Protein AF-Q3S862-F1 (afdb_monomer_lite)

Foldseek 3Di:
DDDPDDPDDDDDDDDDPPDPQPPDPQKDKAPFADFDQDDPVDPVLSVVCVVCVVLADRIWIFHPCVVDPDPVVRLVVRLVSRLVSSQVVVVVVVDDADPSRSVSNSVRSSVVD

Radius of gyration: 15.47 Å; chains: 1; bounding box: 29×36×42 Å

Secondary structure (DSSP, 8-state):
---SS-SSPPP----------TT-TT-EEPPPPPPP----SSHHHHHHHHHHGGGS-SS-EE--GGG-SSHHHHHHHHHHHHHHHHHHHHHTTT----HHHHHHHHHHHHHH-

InterPro domains:
  IPR000817 Prion protein [SM00157] (1-113)
  IPR022416 Prion/Doppel protein, beta-ribbon domain [PF00377] (33-113)
  IPR022416 Prion/Doppel protein, beta-ribbon domain [PS00291] (12-27)
  IPR036924 Prion/Doppel beta-ribbon domain superfamily [G3DSA:1.10.790.10] (1-113)
  IPR036924 Prion/Doppel beta-ribbon domain superfamily [SSF54098] (18-113)

Organism: Panthera tigris altaica (NCBI:txid74533)

Sequence (113 aa):
PSKPKTNMKHVAGAAAAGAVVGGLGGYMLRSAMSRPLIHFGNDYEDRYYRENMYRYPNQVYYRPVDKYSNQNNFVHDCVNITVKQHTVTTTTKGENFTEADIKIMERVVEQMC

Structure (mmCIF, N/CA/C/O backbone):
data_AF-Q3S862-F1
#
_entry.id   AF-Q3S862-F1
#
loop_
_atom_site.group_PDB
_atom_site.id
_atom_site.type_symbol
_atom_site.label_atom_id
_atom_site.label_alt_id
_atom_site.label_comp_id
_atom_site.label_asym_id
_atom_site.label_entity_id
_atom_site.label_seq_id
_atom_site.pdbx_PDB_ins_code
_atom_site.Cartn_x
_atom_site.Cartn_y
_atom_site.Cartn_z
_atom_site.occupancy
_atom_site.B_iso_or_equiv
_atom_site.auth_seq_id
_atom_site.auth_comp_id
_atom_site.auth_asym_id
_atom_site.auth_atom_id
_atom_site.pdbx_PDB_model_num
ATOM 1 N N . PRO A 1 1 ? 3.986 -20.736 -22.357 1.00 59.75 1 PRO A N 1
ATOM 2 C CA . PRO A 1 1 ? 3.773 -19.572 -21.458 1.00 59.75 1 PRO A CA 1
ATOM 3 C C . PRO A 1 1 ? 2.442 -18.897 -21.812 1.00 59.75 1 PRO A C 1
ATOM 5 O O . PRO A 1 1 ? 2.165 -18.721 -22.997 1.00 59.75 1 PRO A O 1
ATOM 8 N N . SER A 1 2 ? 1.604 -18.583 -20.823 1.00 66.12 2 SER A N 1
ATOM 9 C CA . SER A 1 2 ? 0.318 -17.909 -21.056 1.00 66.12 2 SER A CA 1
ATOM 10 C C . SER A 1 2 ? 0.547 -16.470 -21.523 1.00 66.12 2 SER A C 1
ATOM 12 O O . SER A 1 2 ? 1.399 -15.769 -20.979 1.00 66.12 2 SER A O 1
ATOM 14 N N . LYS A 1 3 ? -0.177 -16.027 -22.559 1.00 67.50 3 LYS A N 1
ATOM 15 C CA . LYS A 1 3 ? -0.053 -14.653 -23.070 1.00 67.50 3 LYS A CA 1
ATOM 16 C C . LYS A 1 3 ? -0.548 -13.659 -22.004 1.00 67.50 3 LYS A C 1
ATOM 18 O O . LYS A 1 3 ? -1.621 -13.886 -21.451 1.00 67.50 3 LYS A O 1
ATOM 23 N N . PRO A 1 4 ? 0.164 -12.543 -21.759 1.00 74.69 4 PRO A N 1
ATOM 24 C CA . PRO A 1 4 ? -0.204 -11.581 -20.715 1.00 74.69 4 PRO A CA 1
ATOM 25 C C . PRO A 1 4 ? -1.473 -10.776 -21.031 1.00 74.69 4 PRO A C 1
ATOM 27 O O . PRO A 1 4 ? -2.058 -10.177 -20.135 1.00 74.69 4 PRO A O 1
ATOM 30 N N . LYS A 1 5 ? -1.905 -10.730 -22.299 1.00 72.25 5 LYS A N 1
ATOM 31 C CA . LYS A 1 5 ? -3.142 -10.065 -22.730 1.00 72.25 5 LYS A CA 1
ATOM 32 C C . LYS A 1 5 ? -3.853 -10.884 -23.804 1.00 72.25 5 LYS A C 1
ATOM 34 O O . LYS A 1 5 ? -3.228 -11.690 -24.500 1.00 72.25 5 LYS A O 1
ATOM 39 N N . THR A 1 6 ? -5.159 -10.660 -23.940 1.00 77.00 6 THR A N 1
ATOM 40 C CA . THR A 1 6 ? -5.969 -11.222 -25.029 1.00 77.00 6 THR A CA 1
ATOM 41 C C . THR A 1 6 ? -5.463 -10.706 -26.384 1.00 77.00 6 THR A C 1
ATOM 43 O O . THR A 1 6 ? -4.774 -9.688 -26.461 1.00 77.00 6 THR A O 1
ATOM 46 N N . ASN A 1 7 ? -5.786 -11.398 -27.483 1.00 76.69 7 ASN A N 1
ATOM 47 C CA . ASN A 1 7 ? -5.341 -10.967 -28.819 1.00 76.69 7 ASN A CA 1
ATOM 48 C C . ASN A 1 7 ? -6.047 -9.678 -29.307 1.00 76.69 7 ASN A C 1
ATOM 50 O O . ASN A 1 7 ? -5.693 -9.159 -30.362 1.00 76.69 7 ASN A O 1
ATOM 54 N N . MET A 1 8 ? -7.017 -9.147 -28.551 1.00 73.12 8 MET A N 1
ATOM 55 C CA . MET A 1 8 ? -7.663 -7.866 -28.836 1.00 73.12 8 MET A CA 1
ATOM 56 C C . MET A 1 8 ? -6.899 -6.739 -28.136 1.00 73.12 8 MET A C 1
ATOM 58 O O . MET A 1 8 ? -6.836 -6.674 -26.908 1.00 73.12 8 MET A O 1
ATOM 62 N N . LYS A 1 9 ? -6.292 -5.839 -28.915 1.00 68.44 9 LYS A N 1
ATOM 63 C CA . LYS A 1 9 ? -5.633 -4.647 -28.371 1.00 68.44 9 LYS A CA 1
ATOM 64 C C . LYS A 1 9 ? -6.689 -3.581 -28.080 1.00 68.44 9 LYS A C 1
ATOM 66 O O . LYS A 1 9 ? -7.382 -3.145 -28.991 1.00 68.44 9 LYS A O 1
ATOM 71 N N . HIS A 1 10 ? -6.775 -3.141 -26.829 1.00 72.25 10 HIS A N 1
ATOM 72 C CA . HIS A 1 10 ? -7.590 -1.992 -26.437 1.00 72.25 10 HIS A CA 1
ATOM 73 C C . HIS A 1 10 ? -6.721 -0.732 -26.356 1.00 72.25 10 HIS A C 1
ATOM 75 O O . HIS A 1 10 ? -5.600 -0.784 -25.843 1.00 72.25 10 HIS A O 1
ATOM 81 N N . VAL A 1 11 ? -7.239 0.395 -26.849 1.00 67.19 11 VAL A N 1
ATOM 82 C CA . VAL A 1 11 ? -6.634 1.717 -26.645 1.00 67.19 11 VAL A CA 1
ATOM 83 C C . VAL A 1 11 ? -7.085 2.230 -25.282 1.00 67.19 11 VAL A C 1
ATOM 85 O O . VAL A 1 11 ? -8.279 2.396 -25.047 1.00 67.19 11 VAL A O 1
ATOM 88 N N . ALA A 1 12 ? -6.131 2.463 -24.385 1.00 64.12 12 ALA A N 1
ATOM 89 C CA . ALA A 1 12 ? -6.364 3.115 -23.103 1.00 64.12 12 ALA A CA 1
ATOM 90 C C . ALA A 1 12 ? -5.707 4.499 -23.138 1.00 64.12 12 ALA A C 1
ATOM 92 O O . ALA A 1 12 ? -4.516 4.607 -23.422 1.00 64.12 12 ALA A O 1
ATOM 93 N N . GLY A 1 13 ? -6.485 5.548 -22.875 1.00 47.81 13 GLY A N 1
ATOM 94 C CA . GLY A 1 13 ? -5.983 6.907 -22.688 1.00 47.81 13 GLY A CA 1
ATOM 95 C C . GLY A 1 13 ? -5.912 7.234 -21.201 1.00 47.81 13 GLY A C 1
ATOM 96 O O . GLY A 1 13 ? -6.862 6.965 -20.470 1.00 47.81 13 GLY A O 1
ATOM 97 N N . ALA A 1 14 ? -4.800 7.812 -20.752 1.00 54.75 14 ALA A N 1
ATOM 98 C CA . ALA A 1 14 ? -4.651 8.327 -19.396 1.00 54.75 14 ALA A CA 1
ATOM 99 C C . ALA A 1 14 ? -4.413 9.8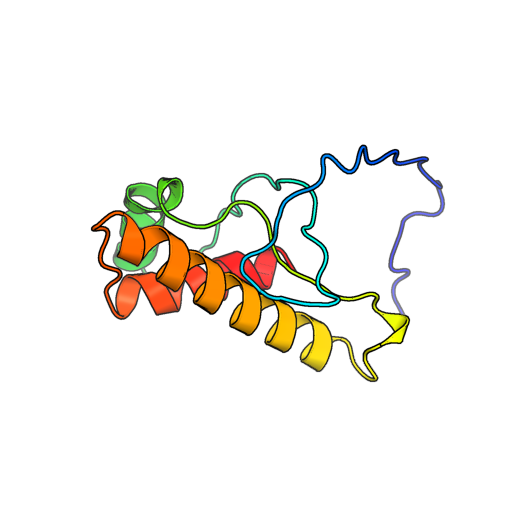38 -19.462 1.00 54.75 14 ALA A C 1
ATOM 101 O O . ALA A 1 14 ? -3.523 10.296 -20.176 1.00 54.75 14 ALA A O 1
ATOM 102 N N . ALA A 1 15 ? -5.204 10.611 -18.719 1.00 46.31 15 ALA A N 1
ATOM 103 C CA . ALA A 1 15 ? -4.936 12.024 -18.497 1.00 46.31 15 ALA A CA 1
ATOM 104 C C . ALA A 1 15 ? -4.065 12.151 -17.243 1.00 46.31 15 ALA A C 1
ATOM 106 O O . ALA A 1 15 ? -4.504 11.829 -16.140 1.00 46.31 15 ALA A O 1
ATOM 107 N N . ALA A 1 16 ? -2.820 12.594 -17.409 1.00 46.84 16 ALA A N 1
ATOM 108 C CA . ALA A 1 16 ? -1.956 12.916 -16.285 1.00 46.84 16 ALA A CA 1
ATOM 109 C C . ALA A 1 16 ? -2.315 14.319 -15.773 1.00 46.84 16 ALA A C 1
ATOM 111 O O . ALA A 1 16 ? -1.788 15.320 -16.252 1.00 46.84 16 ALA A O 1
ATOM 112 N N . ALA A 1 17 ? -3.229 14.406 -14.806 1.00 39.62 17 ALA A N 1
ATOM 113 C CA . ALA A 1 17 ? -3.268 15.574 -13.934 1.00 39.62 17 ALA A CA 1
ATOM 114 C C . ALA A 1 17 ? -2.014 15.498 -13.060 1.00 39.62 17 ALA A C 1
ATOM 116 O O . ALA A 1 17 ? -1.782 14.460 -12.442 1.00 39.62 17 ALA A O 1
ATOM 117 N N . GLY A 1 18 ? -1.178 16.540 -13.069 1.00 35.31 18 GLY A N 1
ATOM 118 C CA . GLY A 1 18 ? 0.083 16.586 -12.330 1.00 35.31 18 GLY A CA 1
ATOM 119 C C . GLY A 1 18 ? -0.129 16.326 -10.841 1.00 35.31 18 GLY A C 1
ATOM 120 O O . GLY A 1 18 ? -0.345 17.251 -10.065 1.00 35.31 18 GLY A O 1
ATOM 121 N N . ALA A 1 19 ? -0.082 15.059 -10.443 1.00 46.22 19 ALA A N 1
ATOM 122 C CA . ALA A 1 19 ? -0.052 14.664 -9.055 1.00 46.22 19 ALA A CA 1
ATOM 123 C C . ALA A 1 19 ? 1.372 14.925 -8.583 1.00 46.22 19 ALA A C 1
ATOM 125 O O . ALA A 1 19 ? 2.315 14.265 -9.022 1.00 46.22 19 ALA A O 1
ATOM 126 N N . VAL A 1 20 ? 1.532 15.926 -7.720 1.00 42.41 20 VAL A N 1
ATOM 127 C CA . VAL A 1 20 ? 2.767 16.131 -6.968 1.00 42.41 20 VAL A CA 1
ATOM 128 C C . VAL A 1 20 ? 2.875 14.947 -6.014 1.00 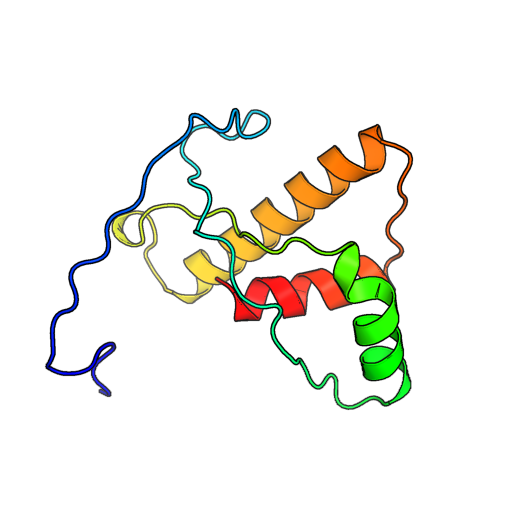42.41 20 VAL A C 1
ATOM 130 O O . VAL A 1 20 ? 2.354 14.957 -4.903 1.00 42.41 20 VAL A O 1
ATOM 133 N N . VAL A 1 21 ? 3.463 13.864 -6.509 1.00 53.44 21 VAL A N 1
ATOM 134 C CA . VAL A 1 21 ? 3.753 12.675 -5.723 1.00 53.44 21 VAL A CA 1
ATOM 135 C C . VAL A 1 21 ? 4.791 13.085 -4.689 1.00 53.44 21 VAL A C 1
ATOM 137 O O . VAL A 1 21 ? 5.859 13.544 -5.082 1.00 53.44 21 VAL A O 1
ATOM 140 N N . GLY A 1 22 ? 4.485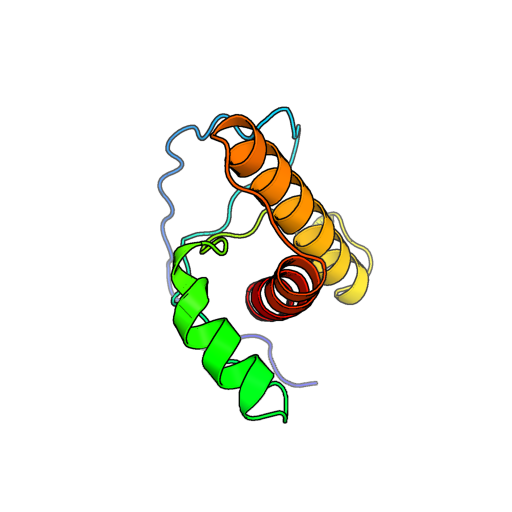 12.956 -3.396 1.00 54.00 22 GLY A N 1
ATOM 141 C CA . GLY A 1 22 ? 5.307 13.424 -2.272 1.00 54.00 22 GLY A CA 1
ATOM 142 C C . GLY A 1 22 ? 6.796 13.056 -2.361 1.00 54.00 22 GLY A C 1
ATOM 143 O O . GLY A 1 22 ? 7.234 12.048 -1.813 1.00 54.00 22 GLY A O 1
ATOM 144 N N . GLY A 1 23 ? 7.582 13.874 -3.066 1.00 61.34 23 GLY A N 1
ATOM 145 C CA . GLY A 1 23 ? 9.031 13.739 -3.229 1.00 61.34 23 GLY A CA 1
ATOM 146 C C . GLY A 1 23 ? 9.533 12.509 -4.002 1.00 61.34 23 GLY A C 1
ATOM 147 O O . GLY A 1 23 ? 10.746 12.324 -4.089 1.00 61.34 23 GLY A O 1
ATOM 148 N N . LEU A 1 24 ? 8.668 11.661 -4.571 1.00 65.56 24 LEU A N 1
ATOM 149 C CA . LEU A 1 24 ? 9.110 10.461 -5.296 1.00 65.56 24 LEU A CA 1
ATOM 150 C C . LEU A 1 24 ? 9.425 10.770 -6.757 1.00 65.56 24 LEU A C 1
ATOM 152 O O . LEU A 1 24 ? 8.624 10.524 -7.660 1.00 65.56 24 LEU A O 1
ATOM 156 N N . GLY A 1 25 ? 10.629 11.278 -7.002 1.00 71.31 25 GLY A N 1
ATOM 157 C CA . GLY A 1 25 ? 11.154 11.406 -8.357 1.00 71.31 25 GLY A CA 1
ATOM 158 C C . GLY A 1 25 ? 11.096 10.068 -9.110 1.00 71.31 25 GLY A C 1
ATOM 159 O O . GLY A 1 25 ? 11.625 9.058 -8.648 1.00 71.31 25 GLY A O 1
ATOM 160 N N . GLY A 1 26 ? 10.448 10.062 -10.277 1.00 79.38 26 GLY A N 1
ATOM 161 C CA . GLY A 1 26 ? 10.439 8.927 -11.204 1.00 79.38 26 GLY A CA 1
ATOM 162 C C . GLY A 1 26 ? 9.377 7.851 -10.963 1.00 79.38 26 GLY A C 1
ATOM 163 O O . GLY A 1 26 ? 9.345 6.897 -11.738 1.00 79.38 26 GLY A O 1
ATOM 164 N N . TYR A 1 27 ? 8.510 7.991 -9.954 1.00 82.69 27 TYR A N 1
ATOM 165 C CA . TYR A 1 27 ? 7.358 7.105 -9.756 1.00 82.69 27 TYR A CA 1
ATOM 166 C C . TYR A 1 27 ? 6.098 7.705 -10.366 1.00 82.69 27 TYR A C 1
ATOM 168 O O . TYR A 1 27 ? 5.816 8.892 -10.216 1.00 82.69 27 TYR A O 1
ATOM 176 N N . MET A 1 28 ? 5.329 6.864 -11.046 1.00 84.56 28 MET A N 1
ATOM 177 C CA . MET A 1 28 ? 4.035 7.215 -11.611 1.00 84.56 28 MET A CA 1
ATOM 178 C C . MET A 1 28 ? 2.927 6.609 -10.764 1.00 84.56 28 MET A C 1
ATOM 180 O O . MET A 1 28 ? 3.088 5.530 -10.197 1.00 84.56 28 MET A O 1
ATOM 184 N N . LEU A 1 29 ? 1.791 7.294 -10.704 1.00 84.38 29 LEU A N 1
ATOM 185 C CA . LEU A 1 29 ? 0.594 6.780 -10.056 1.00 84.38 29 LEU A CA 1
ATOM 186 C C . LEU A 1 29 ? -0.245 6.018 -11.086 1.00 84.38 29 LEU A C 1
ATOM 188 O O . LEU A 1 29 ? -0.536 6.528 -12.171 1.00 84.38 29 LEU A O 1
ATOM 192 N N . ARG A 1 30 ? -0.603 4.773 -10.775 1.00 82.69 30 ARG A N 1
ATOM 193 C CA . ARG A 1 30 ? -1.502 3.964 -11.601 1.00 82.69 30 ARG A CA 1
ATOM 194 C C . ARG A 1 30 ? -2.934 4.469 -11.448 1.00 82.69 30 ARG A C 1
ATOM 196 O O . ARG A 1 30 ? -3.296 5.000 -10.403 1.00 82.69 30 ARG A O 1
ATOM 203 N N . SER A 1 31 ? -3.752 4.282 -12.484 1.00 80.75 31 SER A N 1
ATOM 204 C CA . SER A 1 31 ? -5.184 4.589 -12.429 1.00 80.75 31 SER A CA 1
ATOM 205 C C . SER A 1 31 ? -5.849 3.920 -11.227 1.00 80.75 31 SER A C 1
ATOM 207 O O . SER A 1 31 ? -5.494 2.795 -10.873 1.00 80.75 31 SER A O 1
ATOM 209 N N . ALA A 1 32 ? -6.830 4.606 -10.636 1.00 82.81 32 ALA A N 1
ATOM 210 C CA . ALA A 1 32 ? -7.582 4.069 -9.512 1.00 82.81 32 ALA A CA 1
ATOM 211 C C . ALA A 1 32 ? -8.241 2.743 -9.891 1.00 82.81 32 ALA A C 1
ATOM 213 O O . ALA A 1 32 ? -8.968 2.654 -10.883 1.00 82.81 32 ALA A O 1
ATOM 214 N N . MET A 1 33 ? -7.960 1.716 -9.100 1.00 83.25 33 MET A N 1
ATOM 215 C CA . MET A 1 33 ? -8.546 0.396 -9.252 1.00 83.25 33 MET A CA 1
ATOM 216 C C . MET A 1 33 ? -9.751 0.240 -8.335 1.00 83.25 33 MET A C 1
ATOM 218 O O . MET A 1 33 ? -9.872 0.892 -7.295 1.00 83.25 33 MET A O 1
ATOM 222 N N . SER A 1 34 ? -10.650 -0.662 -8.724 1.00 80.44 34 SER A N 1
ATOM 223 C CA . SER A 1 34 ? -11.656 -1.162 -7.790 1.00 80.44 34 SER A CA 1
ATOM 224 C C . SER A 1 34 ? -10.951 -1.913 -6.665 1.00 80.44 34 SER A C 1
ATOM 226 O O . SER A 1 34 ? -9.998 -2.650 -6.918 1.00 80.44 34 SER A O 1
ATOM 228 N N . ARG A 1 35 ? -11.404 -1.710 -5.424 1.00 81.19 35 ARG A N 1
ATOM 229 C CA . ARG A 1 35 ? -10.785 -2.329 -4.246 1.00 81.19 35 ARG A CA 1
ATOM 230 C C . ARG A 1 35 ? -10.840 -3.859 -4.383 1.00 81.19 35 ARG A C 1
ATOM 232 O O . ARG A 1 35 ? -11.937 -4.386 -4.583 1.00 81.19 35 ARG A O 1
ATOM 239 N N . PRO A 1 36 ? -9.699 -4.566 -4.312 1.00 80.12 36 PRO A N 1
ATOM 240 C CA . PRO A 1 36 ? -9.679 -6.010 -4.488 1.00 80.12 36 PRO A CA 1
ATOM 241 C C . PRO A 1 36 ? -10.370 -6.692 -3.306 1.00 80.12 36 PRO A C 1
ATOM 243 O O . PRO A 1 36 ? -10.074 -6.413 -2.150 1.00 80.12 36 PRO A O 1
ATOM 246 N N . LEU A 1 37 ? -11.289 -7.613 -3.587 1.00 81.62 37 LEU A N 1
ATOM 247 C CA . LEU A 1 37 ? -11.863 -8.478 -2.559 1.00 81.62 37 LEU A CA 1
ATOM 248 C C . LEU A 1 37 ? -10.826 -9.547 -2.201 1.00 81.62 37 LEU A C 1
ATOM 250 O O . LEU A 1 37 ? -10.721 -10.561 -2.888 1.00 81.62 37 LEU A O 1
ATOM 254 N N . ILE A 1 38 ? -10.036 -9.288 -1.159 1.00 83.88 38 ILE A N 1
ATOM 255 C CA . ILE A 1 38 ? -9.033 -10.232 -0.661 1.00 83.88 38 ILE A CA 1
ATOM 256 C C . ILE A 1 38 ? -9.652 -11.124 0.403 1.00 83.88 38 ILE A C 1
ATOM 258 O O . ILE A 1 38 ? -10.326 -10.639 1.309 1.00 83.88 38 ILE A O 1
ATOM 262 N N . HIS A 1 39 ? -9.390 -12.422 0.270 1.00 85.75 39 HIS A N 1
ATOM 263 C CA . HIS A 1 39 ? -9.659 -13.407 1.301 1.00 85.75 39 HIS A CA 1
ATOM 264 C C . HIS A 1 39 ? -8.348 -13.722 2.027 1.00 85.75 39 HIS A C 1
ATOM 266 O O . HIS A 1 39 ? -7.417 -14.267 1.432 1.00 85.7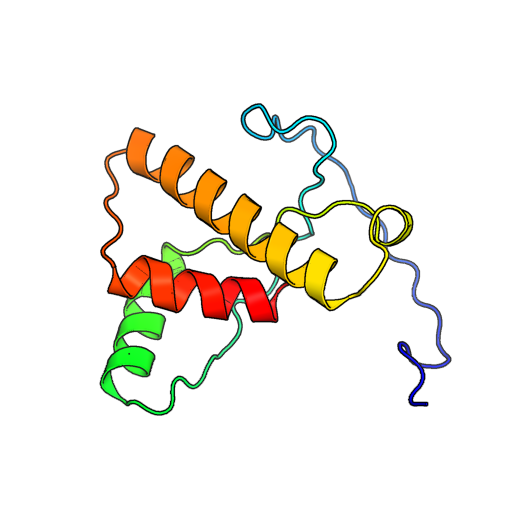5 39 HIS A O 1
ATOM 272 N N . PHE A 1 40 ? -8.267 -13.350 3.299 1.00 82.81 40 PHE A N 1
ATOM 273 C CA . PHE A 1 40 ? -7.102 -13.542 4.162 1.00 82.81 40 PHE A CA 1
ATOM 274 C C . PHE A 1 40 ? -7.083 -14.932 4.818 1.00 82.81 40 PHE A C 1
ATOM 276 O O . PHE A 1 40 ? -6.099 -15.297 5.456 1.00 82.81 40 PHE A O 1
ATOM 283 N N . GLY A 1 41 ? -8.148 -15.727 4.644 1.00 84.00 41 GLY A N 1
ATOM 284 C CA . GLY A 1 41 ? -8.293 -17.049 5.266 1.00 84.00 41 GLY A CA 1
ATOM 285 C C . GLY A 1 41 ? -8.652 -16.988 6.754 1.00 84.00 41 GLY A C 1
ATOM 286 O O . GLY A 1 41 ? -8.628 -18.010 7.435 1.00 84.00 41 GLY A O 1
ATOM 287 N N . ASN A 1 42 ? -8.983 -15.795 7.253 1.00 87.81 42 ASN A N 1
ATOM 288 C CA . ASN A 1 42 ? -9.424 -15.546 8.615 1.00 87.81 42 ASN A CA 1
ATOM 289 C C . ASN A 1 42 ? -10.623 -14.594 8.584 1.00 87.81 42 ASN A C 1
ATOM 291 O O . ASN A 1 42 ? -10.507 -13.466 8.103 1.00 87.81 42 ASN A O 1
ATOM 295 N N . ASP A 1 43 ? -11.758 -15.029 9.135 1.00 88.62 43 ASP A N 1
ATOM 296 C CA . ASP A 1 43 ? -12.994 -14.240 9.176 1.00 88.62 43 ASP A CA 1
ATOM 297 C C . ASP A 1 43 ? -12.810 -12.879 9.865 1.00 88.62 43 ASP A C 1
ATOM 299 O O . ASP A 1 43 ? -13.487 -11.906 9.523 1.00 88.62 43 ASP A O 1
ATOM 303 N N . TYR A 1 44 ? -11.888 -12.792 10.830 1.00 88.31 44 TYR A N 1
ATOM 304 C CA . TYR A 1 44 ? -11.556 -11.538 11.498 1.00 88.31 44 TYR A CA 1
ATOM 305 C C . TYR A 1 44 ? -10.819 -10.570 10.566 1.00 88.31 44 TYR A C 1
ATOM 307 O O . TYR A 1 44 ? -11.230 -9.418 10.463 1.00 88.31 44 TYR A O 1
ATOM 315 N N . GLU A 1 45 ? -9.771 -11.022 9.868 1.00 87.75 45 GLU A N 1
ATOM 316 C CA . GLU A 1 45 ? -9.006 -10.175 8.936 1.00 87.75 45 GLU A CA 1
ATOM 317 C C . GLU A 1 45 ? -9.868 -9.761 7.734 1.00 87.75 45 GLU A C 1
ATOM 319 O O . GLU A 1 45 ? -9.820 -8.606 7.317 1.00 87.75 45 GLU A O 1
ATOM 324 N N . ASP A 1 46 ? -10.730 -10.652 7.236 1.00 88.69 46 ASP A N 1
ATOM 325 C CA . ASP A 1 46 ? -11.689 -10.349 6.167 1.00 88.69 46 ASP A CA 1
ATOM 326 C C . ASP A 1 46 ? -12.708 -9.280 6.584 1.00 88.69 46 ASP A C 1
ATOM 328 O O . ASP A 1 46 ? -12.996 -8.351 5.820 1.00 88.69 46 ASP A O 1
ATOM 332 N N . ARG A 1 47 ? -13.264 -9.389 7.800 1.00 90.25 47 ARG A N 1
ATOM 333 C CA . ARG A 1 47 ? -14.177 -8.375 8.345 1.00 90.25 47 ARG A CA 1
ATOM 334 C C . ARG A 1 47 ? -13.448 -7.057 8.566 1.00 90.25 47 ARG A C 1
ATOM 336 O O . ARG A 1 47 ? -13.927 -6.021 8.110 1.00 90.25 47 ARG A O 1
ATOM 343 N N . TYR A 1 48 ? -12.279 -7.111 9.196 1.00 90.06 48 TYR A N 1
ATOM 344 C CA . TYR A 1 48 ? -11.458 -5.941 9.473 1.00 90.06 48 TYR A CA 1
ATOM 345 C C . TYR A 1 48 ? -11.080 -5.206 8.185 1.00 90.06 48 TYR A C 1
ATOM 347 O O . TYR A 1 48 ? -11.195 -3.981 8.117 1.00 90.06 48 TYR A O 1
ATOM 355 N N . TYR A 1 49 ? -10.696 -5.946 7.139 1.00 89.44 49 TYR A N 1
ATOM 356 C CA . TYR A 1 49 ? -10.425 -5.384 5.823 1.00 89.44 49 TYR A CA 1
ATOM 357 C C . TYR A 1 49 ? -11.655 -4.670 5.269 1.00 89.44 49 TYR A C 1
ATOM 359 O O . TYR A 1 49 ? -11.552 -3.517 4.873 1.00 89.44 49 TYR A O 1
ATOM 367 N N . ARG A 1 50 ? -12.833 -5.304 5.274 1.00 88.88 50 ARG A N 1
ATOM 368 C CA . ARG A 1 50 ? -14.071 -4.690 4.759 1.00 88.88 50 ARG A CA 1
ATOM 369 C C . ARG A 1 50 ? -14.474 -3.429 5.517 1.00 88.88 50 ARG A C 1
ATOM 371 O O . ARG A 1 50 ? -14.976 -2.494 4.898 1.00 88.88 50 ARG A O 1
ATOM 378 N N . GLU A 1 51 ? -14.249 -3.397 6.824 1.00 90.38 51 GLU A N 1
ATOM 379 C CA . GLU A 1 51 ? -14.538 -2.233 7.663 1.00 90.38 51 GLU A CA 1
ATOM 380 C C . GLU A 1 51 ? -13.544 -1.095 7.412 1.00 90.38 51 GLU A C 1
ATOM 382 O O . GLU A 1 51 ? -13.957 0.056 7.311 1.00 90.38 51 GLU A O 1
ATOM 387 N N . ASN A 1 52 ? -12.254 -1.398 7.228 1.00 89.25 52 ASN A N 1
ATOM 388 C CA . ASN A 1 52 ? -11.190 -0.396 7.088 1.00 89.25 52 ASN A CA 1
ATOM 389 C C . ASN A 1 52 ? -10.770 -0.121 5.639 1.00 89.25 52 ASN A C 1
ATOM 391 O O . ASN A 1 52 ? -9.940 0.758 5.394 1.00 89.25 52 ASN A O 1
ATOM 395 N N . MET A 1 53 ? -11.363 -0.806 4.654 1.00 87.38 53 MET A N 1
ATOM 396 C CA . MET A 1 53 ? -10.912 -0.728 3.263 1.00 87.38 53 MET A CA 1
ATOM 397 C C . MET A 1 53 ? -10.931 0.695 2.728 1.00 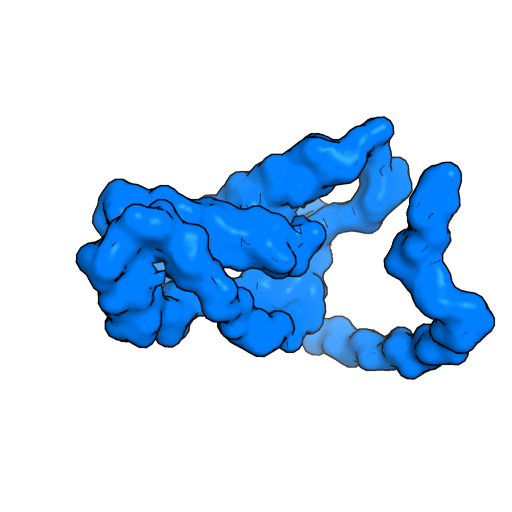87.38 53 MET A C 1
ATOM 399 O O . MET A 1 53 ? -10.082 1.035 1.918 1.00 87.38 53 MET A O 1
ATOM 403 N N . TYR A 1 54 ? -11.855 1.546 3.185 1.00 87.50 54 TYR A N 1
ATOM 404 C CA . TYR A 1 54 ? -11.975 2.930 2.729 1.00 87.50 54 TYR A CA 1
ATOM 405 C C . TYR A 1 54 ? -10.718 3.770 3.008 1.00 87.50 54 TYR A C 1
ATOM 407 O O . TYR A 1 54 ? -10.455 4.716 2.263 1.00 87.50 54 TYR A O 1
ATOM 415 N N . ARG A 1 55 ? -9.930 3.396 4.024 1.00 88.88 55 ARG A N 1
ATOM 416 C CA . ARG A 1 55 ? -8.695 4.077 4.439 1.00 88.88 55 ARG A CA 1
ATOM 417 C C . ARG A 1 55 ? -7.477 3.633 3.643 1.00 88.88 55 ARG A C 1
ATOM 419 O O . ARG A 1 55 ? -6.473 4.333 3.649 1.00 88.88 55 ARG A O 1
ATOM 426 N N . TYR A 1 56 ? -7.538 2.491 2.961 1.00 89.06 56 TYR A N 1
ATOM 427 C CA . TYR A 1 56 ? -6.422 1.966 2.174 1.00 89.06 56 TYR A CA 1
ATOM 428 C C . TYR A 1 56 ? -6.342 2.629 0.793 1.00 89.06 56 TYR A C 1
ATOM 430 O O . TYR A 1 56 ? -7.378 3.056 0.256 1.00 89.06 56 TYR A O 1
ATOM 438 N N . PRO A 1 57 ? -5.140 2.706 0.193 1.00 87.88 57 PRO A N 1
ATOM 439 C CA . PRO A 1 57 ? -4.962 3.304 -1.122 1.00 87.88 57 PRO A CA 1
ATOM 440 C C . PRO A 1 57 ? -5.781 2.549 -2.176 1.00 87.88 57 PRO A C 1
ATOM 442 O O . PRO A 1 57 ? -5.954 1.334 -2.105 1.00 87.88 57 PRO A O 1
ATOM 445 N N . ASN A 1 58 ? -6.303 3.282 -3.158 1.00 88.62 58 ASN A N 1
ATOM 446 C CA . ASN A 1 58 ? -6.979 2.731 -4.340 1.00 88.62 58 ASN A CA 1
ATOM 447 C C . ASN A 1 58 ? -6.138 2.878 -5.619 1.00 88.62 58 ASN A C 1
ATOM 449 O O . ASN A 1 58 ? -6.592 2.542 -6.710 1.00 88.62 58 ASN A O 1
ATOM 453 N N . GLN A 1 59 ? -4.937 3.434 -5.486 1.00 88.56 59 GLN A N 1
ATOM 454 C CA . GLN A 1 59 ? -3.971 3.685 -6.544 1.00 88.56 59 GLN A CA 1
ATOM 455 C C . GLN A 1 59 ? -2.601 3.250 -6.042 1.00 88.56 59 GLN A C 1
ATOM 457 O O . GLN A 1 59 ? -2.312 3.371 -4.851 1.00 88.56 59 GLN A O 1
ATOM 462 N N . VAL A 1 60 ? -1.764 2.766 -6.952 1.00 91.00 60 VAL A N 1
ATOM 463 C CA . VAL A 1 60 ? -0.425 2.272 -6.624 1.00 91.00 60 VAL A CA 1
ATOM 464 C C . VAL A 1 60 ? 0.640 3.053 -7.369 1.00 91.00 60 VAL A C 1
ATOM 466 O O . VAL A 1 60 ? 0.448 3.449 -8.522 1.00 91.00 60 VAL A O 1
ATOM 469 N N . TYR A 1 61 ? 1.766 3.281 -6.707 1.00 89.62 61 TYR A N 1
ATOM 470 C CA . TYR A 1 61 ? 2.942 3.878 -7.315 1.00 89.62 61 TYR A CA 1
ATOM 471 C C . TYR A 1 61 ? 3.785 2.804 -7.982 1.00 89.62 61 TYR A C 1
ATOM 473 O O . TYR A 1 61 ? 4.104 1.785 -7.378 1.00 89.62 61 TYR A O 1
ATOM 481 N N . TYR A 1 62 ? 4.185 3.052 -9.221 1.00 88.31 62 TYR A N 1
ATOM 482 C CA . TYR A 1 62 ? 4.997 2.124 -9.994 1.00 88.31 62 TYR A CA 1
ATOM 483 C C . TYR A 1 62 ? 5.988 2.874 -10.885 1.00 88.31 62 TYR A C 1
ATOM 485 O O . TYR A 1 62 ? 5.827 4.063 -11.177 1.00 88.31 62 TYR A O 1
ATOM 493 N N . ARG A 1 63 ? 7.026 2.172 -11.339 1.00 87.50 63 ARG A N 1
ATOM 494 C CA . ARG A 1 63 ? 7.913 2.633 -12.418 1.00 87.50 63 ARG A CA 1
ATOM 495 C C . ARG A 1 63 ? 7.710 1.753 -13.653 1.00 87.50 63 ARG A C 1
ATOM 497 O O . ARG A 1 63 ? 7.171 0.654 -13.519 1.00 87.50 63 ARG A O 1
ATOM 504 N N . PRO A 1 64 ? 8.100 2.204 -14.858 1.00 83.94 64 PRO A N 1
ATOM 505 C CA . PRO A 1 64 ? 7.954 1.395 -16.064 1.00 83.94 64 PRO A CA 1
ATOM 506 C C . PRO A 1 64 ? 8.606 0.025 -15.877 1.00 83.94 64 PRO A C 1
ATOM 508 O O . PRO A 1 64 ? 9.702 -0.058 -15.322 1.00 83.94 64 PRO A O 1
ATOM 511 N N . VAL A 1 65 ? 7.950 -1.035 -16.355 1.00 80.94 65 VAL A N 1
ATOM 512 C CA . VAL A 1 65 ? 8.446 -2.417 -16.231 1.00 80.94 65 VAL A CA 1
ATOM 513 C C . VAL A 1 65 ? 9.852 -2.588 -16.812 1.00 80.94 65 VAL A C 1
ATOM 515 O O . VAL A 1 65 ? 10.630 -3.369 -16.282 1.00 80.94 65 VAL A O 1
ATOM 518 N N . ASP A 1 66 ? 10.223 -1.777 -17.808 1.00 83.62 66 ASP A N 1
ATOM 519 C CA . ASP A 1 66 ? 11.558 -1.744 -18.423 1.00 83.62 66 ASP A CA 1
ATOM 520 C C . ASP A 1 66 ? 12.680 -1.349 -17.446 1.00 83.62 66 ASP A C 1
ATOM 522 O O . ASP A 1 66 ? 13.862 -1.523 -17.737 1.00 83.62 66 ASP A O 1
ATOM 526 N N . LYS A 1 67 ? 12.331 -0.783 -16.283 1.00 81.88 67 LYS A N 1
ATOM 527 C CA . LYS A 1 67 ? 13.273 -0.443 -15.208 1.00 81.88 67 LYS A CA 1
ATOM 528 C C . LYS A 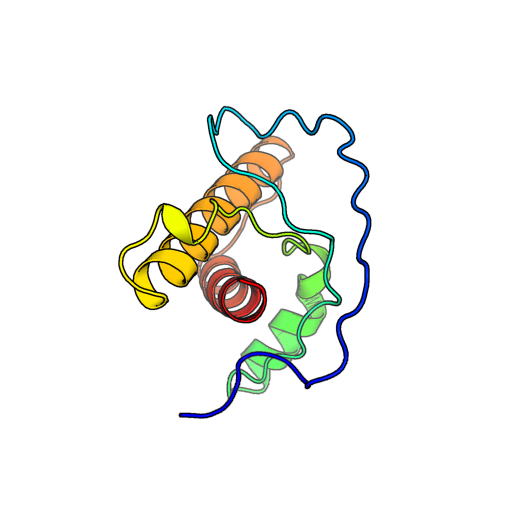1 67 ? 13.534 -1.601 -14.243 1.00 81.88 67 LYS A C 1
ATOM 530 O O . LYS A 1 67 ? 14.411 -1.463 -13.394 1.00 81.88 67 LYS A O 1
ATOM 535 N N . TYR A 1 68 ? 12.807 -2.713 -14.354 1.00 85.94 68 TYR A N 1
ATOM 536 C CA . TYR A 1 68 ? 12.924 -3.854 -13.449 1.00 85.94 68 TYR A CA 1
ATOM 537 C C . TYR A 1 68 ? 13.378 -5.111 -14.192 1.00 85.94 68 TYR A C 1
ATOM 539 O O . TYR A 1 68 ? 12.850 -5.461 -15.241 1.00 85.94 68 TYR A O 1
ATOM 547 N N . SER A 1 69 ? 14.323 -5.843 -13.600 1.00 83.31 69 SER A N 1
ATOM 548 C CA . SER A 1 69 ? 14.820 -7.105 -14.166 1.00 83.31 69 SER A CA 1
ATOM 549 C C . SER A 1 69 ? 13.861 -8.286 -13.972 1.00 83.31 69 SER A C 1
ATOM 551 O O . SER A 1 69 ? 14.005 -9.307 -14.637 1.00 83.31 69 SER A O 1
ATOM 553 N N . ASN A 1 70 ? 12.917 -8.190 -13.028 1.00 87.44 70 ASN A N 1
ATOM 554 C CA . ASN A 1 70 ? 11.972 -9.256 -12.688 1.00 87.44 70 ASN A CA 1
ATOM 555 C C . ASN A 1 70 ? 10.641 -8.661 -12.191 1.00 87.44 70 ASN A C 1
ATOM 557 O O . ASN A 1 70 ? 10.633 -7.636 -11.507 1.00 87.44 70 ASN A O 1
ATOM 561 N N . GLN A 1 71 ? 9.535 -9.346 -12.488 1.00 85.19 71 GLN A N 1
ATOM 562 C CA . GLN A 1 71 ? 8.191 -9.046 -11.997 1.00 85.19 71 GLN A CA 1
ATOM 563 C C . GLN A 1 71 ? 8.125 -8.982 -10.466 1.00 85.19 71 GLN A C 1
ATOM 565 O O . GLN A 1 71 ? 7.485 -8.084 -9.930 1.00 85.19 71 GLN A O 1
ATOM 570 N N . ASN A 1 72 ? 8.828 -9.866 -9.751 1.00 90.50 72 ASN A N 1
ATOM 571 C CA . ASN A 1 72 ? 8.806 -9.853 -8.283 1.00 90.50 72 ASN A CA 1
ATOM 572 C C . ASN A 1 72 ? 9.361 -8.541 -7.712 1.00 90.50 72 ASN A C 1
ATOM 574 O O . ASN A 1 72 ? 8.803 -7.993 -6.767 1.00 90.50 72 ASN A O 1
ATOM 578 N N . ASN A 1 73 ? 10.420 -7.999 -8.324 1.00 90.56 73 ASN A N 1
ATOM 579 C CA . ASN A 1 73 ? 10.999 -6.724 -7.898 1.00 90.56 73 ASN A CA 1
ATOM 580 C C . ASN A 1 73 ? 10.048 -5.560 -8.184 1.00 90.56 73 ASN A C 1
ATOM 582 O O . ASN A 1 73 ? 9.965 -4.633 -7.385 1.00 90.56 73 ASN A O 1
ATOM 586 N N . PHE A 1 74 ? 9.326 -5.621 -9.305 1.00 90.38 74 PHE A N 1
ATOM 587 C CA . PHE A 1 74 ? 8.301 -4.639 -9.641 1.00 90.38 74 PHE A CA 1
ATOM 588 C C . PHE A 1 74 ? 7.168 -4.634 -8.603 1.00 90.38 74 PHE A C 1
ATOM 590 O O . PHE A 1 74 ? 6.859 -3.578 -8.055 1.00 90.38 74 PHE A O 1
ATOM 597 N N . VAL A 1 75 ? 6.599 -5.804 -8.282 1.00 91.75 75 VAL A N 1
ATOM 598 C CA . VAL A 1 75 ? 5.504 -5.921 -7.301 1.00 91.75 75 VAL A CA 1
ATOM 599 C C . VAL A 1 75 ? 5.974 -5.481 -5.915 1.00 91.75 75 VAL A C 1
ATOM 601 O O . VAL A 1 75 ? 5.316 -4.668 -5.273 1.00 91.75 75 VAL A O 1
ATOM 604 N N . HIS A 1 76 ? 7.149 -5.936 -5.477 1.00 93.19 76 HIS A N 1
ATOM 605 C CA . HIS A 1 76 ? 7.689 -5.587 -4.165 1.00 93.19 76 HIS A CA 1
ATOM 606 C C . HIS A 1 76 ? 7.966 -4.080 -4.015 1.00 93.19 76 HIS A C 1
ATOM 608 O O . HIS A 1 76 ? 7.630 -3.486 -2.992 1.00 93.19 76 HIS A O 1
ATOM 614 N N . ASP A 1 77 ? 8.560 -3.436 -5.027 1.00 91.94 77 ASP A N 1
ATOM 615 C CA . ASP A 1 77 ? 8.811 -1.986 -5.009 1.00 91.94 77 ASP A CA 1
ATOM 616 C C . ASP A 1 77 ? 7.495 -1.195 -5.033 1.00 91.94 77 ASP A C 1
ATOM 618 O O . ASP A 1 77 ? 7.330 -0.235 -4.281 1.00 91.94 77 ASP A O 1
ATOM 622 N N . CYS A 1 78 ? 6.528 -1.642 -5.837 1.00 91.19 78 CYS A N 1
ATOM 623 C CA . CYS A 1 78 ? 5.201 -1.044 -5.913 1.00 91.19 78 CYS A CA 1
ATOM 624 C C . CYS A 1 78 ? 4.466 -1.086 -4.562 1.00 91.19 78 CYS A C 1
ATOM 626 O O . CYS A 1 78 ? 3.931 -0.062 -4.122 1.00 91.19 78 CYS A O 1
ATOM 628 N N . VAL A 1 79 ? 4.513 -2.222 -3.855 1.00 93.38 79 VAL A N 1
ATOM 629 C CA . VAL A 1 79 ? 3.948 -2.358 -2.503 1.00 93.38 79 VAL A CA 1
ATOM 630 C C . VAL A 1 79 ? 4.649 -1.433 -1.520 1.00 93.38 79 VAL A C 1
ATOM 632 O O . VAL A 1 79 ? 4.003 -0.588 -0.899 1.00 93.38 79 VAL A O 1
ATOM 635 N N . ASN A 1 80 ? 5.973 -1.536 -1.431 1.00 92.50 80 ASN A N 1
ATOM 636 C CA . ASN A 1 80 ? 6.770 -0.797 -0.458 1.00 92.50 80 ASN A CA 1
ATOM 637 C C . ASN A 1 80 ? 6.582 0.723 -0.593 1.00 92.50 80 ASN A C 1
ATOM 639 O O . ASN A 1 80 ? 6.334 1.431 0.385 1.00 92.50 80 ASN A O 1
ATOM 643 N N . ILE A 1 81 ? 6.651 1.238 -1.822 1.00 91.19 81 ILE A N 1
ATOM 644 C CA . ILE A 1 81 ? 6.543 2.674 -2.082 1.00 91.19 81 ILE A CA 1
ATOM 645 C C . ILE A 1 81 ? 5.120 3.171 -1.840 1.00 91.19 81 ILE A C 1
ATOM 647 O O . ILE A 1 81 ? 4.944 4.234 -1.241 1.00 91.19 81 ILE A O 1
ATOM 651 N N . THR A 1 82 ? 4.108 2.407 -2.254 1.00 90.94 82 THR A N 1
ATOM 652 C CA . THR A 1 82 ? 2.707 2.798 -2.064 1.00 90.94 82 THR A CA 1
ATOM 653 C C . THR A 1 82 ? 2.311 2.811 -0.600 1.00 90.94 82 THR A C 1
ATOM 655 O O . THR A 1 82 ? 1.761 3.814 -0.150 1.00 90.94 82 THR A O 1
ATOM 658 N N . VAL A 1 83 ? 2.629 1.755 0.153 1.00 91.81 83 VAL A N 1
ATOM 659 C CA . VAL A 1 83 ? 2.345 1.686 1.593 1.00 91.81 83 VAL A CA 1
ATOM 660 C C . VAL A 1 83 ? 3.052 2.833 2.308 1.00 91.81 83 VAL A C 1
ATOM 662 O O . VAL A 1 83 ? 2.403 3.621 2.990 1.00 91.81 83 VAL A O 1
ATOM 665 N N . LYS A 1 84 ? 4.355 3.023 2.062 1.00 90.69 84 LYS A N 1
ATOM 666 C CA . LYS A 1 84 ? 5.132 4.093 2.699 1.00 90.69 84 LYS A CA 1
ATOM 667 C C . LYS A 1 84 ? 4.560 5.483 2.420 1.00 90.69 84 LYS A C 1
ATOM 669 O O . LYS A 1 84 ? 4.412 6.276 3.347 1.00 90.69 84 LYS A O 1
ATOM 674 N N . GLN A 1 85 ? 4.246 5.797 1.164 1.00 88.19 85 GLN A N 1
ATOM 675 C CA . GLN A 1 85 ? 3.690 7.107 0.816 1.00 88.19 85 GLN A CA 1
ATOM 676 C C . GLN A 1 85 ? 2.302 7.327 1.372 1.00 88.19 85 GLN A C 1
ATOM 678 O O . GLN A 1 85 ? 2.008 8.428 1.844 1.00 88.19 85 GLN A O 1
ATOM 683 N N . HIS A 1 86 ? 1.456 6.301 1.294 1.00 88.25 86 HIS A N 1
ATOM 684 C CA . HIS A 1 86 ? 0.108 6.377 1.818 1.00 88.25 86 HIS A CA 1
ATOM 685 C C . HIS A 1 86 ? 0.173 6.649 3.311 1.00 88.25 86 HIS A C 1
ATOM 687 O O . HIS A 1 86 ? -0.261 7.721 3.714 1.00 88.25 86 HIS A O 1
ATOM 693 N N . THR A 1 87 ? 0.854 5.790 4.080 1.00 88.44 87 THR A N 1
ATOM 694 C CA . THR A 1 87 ? 1.031 5.933 5.530 1.00 88.44 87 THR A CA 1
ATOM 695 C C . THR A 1 87 ? 1.571 7.310 5.902 1.00 88.44 87 THR A C 1
ATOM 697 O O . THR A 1 87 ? 0.936 7.994 6.698 1.00 88.44 87 THR A O 1
ATOM 700 N N . VAL A 1 88 ? 2.672 7.775 5.294 1.00 88.19 88 VAL A N 1
ATOM 701 C CA . VAL A 1 88 ? 3.235 9.109 5.584 1.00 88.19 88 VAL A CA 1
ATOM 702 C C . VAL A 1 88 ? 2.208 10.211 5.313 1.00 88.19 88 VAL A C 1
ATOM 704 O O . VAL A 1 88 ? 1.967 11.056 6.175 1.00 88.19 88 VAL A O 1
ATOM 707 N N . THR A 1 89 ? 1.553 10.187 4.151 1.00 85.88 89 THR A N 1
ATOM 708 C CA . THR A 1 89 ? 0.572 11.214 3.771 1.00 85.88 89 THR A CA 1
ATOM 709 C C . THR A 1 89 ? -0.631 11.223 4.713 1.00 85.88 89 THR A C 1
ATOM 711 O O . THR A 1 89 ? -1.087 12.284 5.130 1.00 85.88 89 THR A O 1
ATOM 714 N N . THR A 1 90 ? -1.154 10.062 5.089 1.00 84.88 90 THR A N 1
ATOM 715 C CA . THR A 1 90 ? -2.306 9.950 5.994 1.00 84.88 90 THR A CA 1
ATOM 716 C C . THR A 1 90 ? -1.945 10.246 7.449 1.00 84.88 90 THR A C 1
ATOM 718 O O . THR A 1 90 ? -2.718 10.898 8.148 1.00 84.88 90 THR A O 1
ATOM 721 N N . THR A 1 91 ? -0.740 9.891 7.901 1.00 86.12 91 THR A N 1
ATOM 722 C CA . THR A 1 91 ? -0.261 10.231 9.248 1.00 86.12 91 THR A CA 1
ATOM 723 C C . THR A 1 91 ? -0.062 11.728 9.423 1.00 86.12 91 THR A C 1
ATOM 725 O O . THR A 1 91 ? -0.411 12.261 10.473 1.00 86.12 91 THR A O 1
ATOM 728 N N . THR A 1 92 ? 0.364 12.455 8.384 1.00 83.62 92 THR A N 1
ATOM 729 C CA . THR A 1 92 ? 0.379 13.931 8.446 1.00 83.62 92 THR A CA 1
ATOM 730 C C . THR A 1 92 ? -1.016 14.549 8.602 1.00 83.62 92 THR A C 1
ATOM 732 O O . THR A 1 92 ? -1.130 15.682 9.060 1.00 83.62 92 THR A O 1
ATOM 735 N N . LYS A 1 93 ? -2.083 13.804 8.280 1.00 84.25 93 LYS A N 1
ATOM 736 C CA . LYS A 1 93 ? -3.487 14.203 8.484 1.00 84.25 93 LYS A CA 1
ATOM 737 C C . LYS A 1 93 ? -4.067 13.724 9.823 1.00 84.25 93 LYS A C 1
ATOM 739 O O . LYS A 1 93 ? -5.252 13.925 10.067 1.00 84.25 93 LYS A O 1
ATOM 744 N N . GLY A 1 94 ? -3.253 13.104 10.680 1.00 83.19 94 GLY A N 1
ATOM 745 C CA . GLY A 1 94 ? -3.663 12.606 11.995 1.00 83.19 94 GLY A CA 1
ATOM 746 C C . GLY A 1 94 ? -4.207 11.174 12.006 1.00 83.19 94 GLY A C 1
ATOM 747 O O . GLY A 1 94 ? -4.670 10.721 13.050 1.00 83.19 94 GLY A O 1
ATOM 748 N N . GLU A 1 95 ? -4.149 10.439 10.889 1.00 85.12 95 GLU A N 1
ATOM 749 C CA . GLU A 1 95 ? -4.500 9.015 10.880 1.00 85.12 95 GLU A CA 1
ATOM 750 C C . GLU A 1 95 ? -3.342 8.138 11.371 1.00 85.12 95 GLU A C 1
ATOM 752 O O . GLU A 1 95 ? -2.181 8.337 11.014 1.00 85.12 95 GLU A O 1
ATOM 757 N N . ASN A 1 96 ? -3.668 7.103 12.141 1.00 87.38 96 ASN A N 1
ATOM 758 C CA . ASN A 1 96 ? -2.707 6.095 12.575 1.00 87.38 96 ASN A CA 1
ATOM 759 C C . ASN A 1 96 ? -3.057 4.737 11.950 1.00 87.38 96 ASN A C 1
ATOM 761 O O . ASN A 1 96 ? -4.240 4.393 11.838 1.00 87.38 96 ASN A O 1
ATOM 765 N N . PHE A 1 97 ? -2.031 3.997 11.532 1.00 88.06 97 PHE A N 1
ATOM 766 C CA . PHE A 1 97 ? -2.140 2.649 10.982 1.00 88.06 97 PHE A CA 1
ATOM 767 C C . PHE A 1 97 ? -1.498 1.690 11.966 1.00 88.06 97 PHE A C 1
ATOM 769 O O . PHE A 1 97 ? -0.335 1.842 12.340 1.00 88.06 97 PHE A O 1
ATOM 776 N N . THR A 1 98 ? -2.275 0.705 12.388 1.00 89.69 98 THR A N 1
ATOM 777 C CA . THR A 1 98 ? -1.787 -0.381 13.231 1.00 89.69 98 THR A CA 1
ATOM 778 C C . THR A 1 98 ? -0.957 -1.370 12.411 1.00 89.69 98 THR A C 1
ATOM 780 O O . THR A 1 98 ? -0.979 -1.358 11.183 1.00 89.69 98 THR A O 1
ATOM 783 N N . GLU A 1 99 ? -0.244 -2.278 13.073 1.00 87.94 99 GLU A N 1
ATOM 784 C CA . GLU A 1 99 ? 0.486 -3.350 12.383 1.00 87.94 99 GLU A CA 1
ATOM 785 C C . GLU A 1 99 ? -0.444 -4.219 11.514 1.00 87.94 99 GLU A C 1
ATOM 787 O O . GLU A 1 99 ? -0.090 -4.587 10.394 1.00 87.94 99 GLU A O 1
ATOM 792 N N . ALA A 1 100 ? -1.673 -4.465 11.986 1.00 87.12 100 ALA A N 1
ATOM 793 C CA . ALA A 1 100 ? -2.701 -5.165 11.220 1.00 87.12 100 ALA A CA 1
ATOM 794 C C . ALA A 1 100 ? -3.100 -4.390 9.955 1.00 87.12 100 ALA A C 1
ATOM 796 O O . ALA A 1 100 ? -3.207 -4.986 8.883 1.00 87.12 100 ALA A O 1
ATOM 797 N N . ASP A 1 101 ? -3.255 -3.065 10.056 1.00 89.31 101 ASP A N 1
ATOM 798 C CA . ASP A 1 101 ? -3.536 -2.218 8.898 1.00 89.31 101 ASP A CA 1
ATOM 799 C C . ASP A 1 101 ? -2.425 -2.288 7.858 1.00 89.31 101 ASP A C 1
ATOM 801 O O . ASP A 1 101 ? -2.714 -2.419 6.673 1.00 89.31 101 ASP A O 1
ATOM 805 N N . ILE A 1 102 ? -1.163 -2.205 8.287 1.00 91.00 102 ILE A N 1
ATOM 806 C CA . ILE A 1 102 ? -0.018 -2.266 7.374 1.00 91.00 102 ILE A CA 1
ATOM 807 C C . ILE A 1 102 ? 0.027 -3.627 6.676 1.00 91.00 102 ILE A C 1
ATOM 809 O O . ILE A 1 102 ? 0.086 -3.673 5.449 1.00 91.00 102 ILE A O 1
ATOM 813 N N . LYS A 1 103 ? -0.117 -4.728 7.421 1.00 90.75 103 LYS A N 1
ATOM 814 C CA . LYS A 1 103 ? -0.132 -6.092 6.869 1.00 90.75 103 LYS A CA 1
ATOM 815 C C . LYS A 1 103 ? -1.255 -6.298 5.845 1.00 90.75 103 LYS A C 1
ATOM 817 O O . LYS A 1 103 ? -1.052 -6.904 4.792 1.00 90.75 103 LYS A O 1
ATOM 822 N N . ILE A 1 104 ? -2.453 -5.799 6.141 1.00 90.44 104 ILE A N 1
ATOM 823 C CA . ILE A 1 104 ? -3.599 -5.874 5.227 1.00 90.44 104 ILE A CA 1
ATOM 824 C C . ILE A 1 104 ? -3.357 -4.991 4.002 1.00 90.44 104 ILE A C 1
ATOM 826 O O . ILE A 1 104 ? -3.583 -5.426 2.873 1.00 90.44 104 ILE A O 1
ATOM 830 N N . MET A 1 105 ? -2.849 -3.775 4.204 1.00 90.81 105 MET A N 1
ATOM 831 C CA . MET A 1 105 ? -2.534 -2.838 3.131 1.00 90.81 105 MET A CA 1
ATOM 832 C C . MET A 1 105 ? -1.491 -3.408 2.170 1.00 90.81 105 MET A C 1
ATOM 834 O O . MET A 1 105 ? -1.671 -3.293 0.961 1.00 90.81 105 MET A O 1
ATOM 838 N N . GLU A 1 106 ? -0.455 -4.077 2.676 1.00 91.88 106 GLU A N 1
ATOM 839 C CA . GLU A 1 106 ? 0.556 -4.750 1.856 1.00 91.88 106 GLU A CA 1
ATOM 840 C C . GLU A 1 106 ? -0.075 -5.768 0.905 1.00 91.88 106 GLU A C 1
ATOM 842 O O . GLU A 1 106 ? 0.167 -5.709 -0.299 1.00 91.88 106 GLU A O 1
ATOM 847 N N . ARG A 1 107 ? -0.958 -6.640 1.408 1.00 90.69 107 ARG A N 1
ATOM 848 C CA . ARG A 1 107 ? -1.669 -7.631 0.579 1.00 90.69 107 ARG A CA 1
ATOM 849 C C . ARG A 1 107 ? -2.589 -6.991 -0.453 1.00 90.69 107 ARG A C 1
ATOM 851 O O . ARG A 1 107 ? -2.674 -7.453 -1.588 1.00 90.69 107 ARG A O 1
ATOM 858 N N . VAL A 1 108 ? -3.281 -5.926 -0.064 1.00 89.62 108 VAL A N 1
ATOM 859 C CA . VAL A 1 108 ? -4.211 -5.185 -0.930 1.00 89.62 108 VAL A CA 1
ATOM 860 C C . VAL A 1 108 ? -3.472 -4.516 -2.071 1.00 89.62 108 VAL A C 1
ATOM 862 O O . VAL A 1 108 ? -3.885 -4.619 -3.225 1.00 89.62 108 VAL A O 1
ATOM 865 N N . VAL A 1 109 ? -2.358 -3.867 -1.756 1.00 91.06 109 VAL A N 1
ATOM 866 C CA . VAL A 1 109 ? -1.503 -3.216 -2.741 1.00 91.06 109 VAL A CA 1
ATOM 867 C C . VAL A 1 109 ? -0.810 -4.248 -3.627 1.00 91.06 109 VAL A C 1
ATOM 869 O O . VAL A 1 109 ? -0.743 -4.034 -4.832 1.00 91.06 109 VAL A O 1
ATOM 872 N N . GLU A 1 110 ? -0.395 -5.394 -3.082 1.00 90.88 110 GLU A N 1
ATOM 873 C CA . GLU A 1 110 ? 0.213 -6.494 -3.843 1.00 90.88 110 GLU A CA 1
ATOM 874 C C . GLU A 1 110 ? -0.709 -6.977 -4.973 1.00 90.88 110 GLU A C 1
ATOM 876 O O . GLU A 1 110 ? -0.253 -7.170 -6.098 1.00 90.88 110 GLU A O 1
ATOM 881 N N . GLN A 1 111 ? -2.019 -7.081 -4.719 1.00 87.94 111 GLN A N 1
ATOM 882 C CA . GLN A 1 111 ? -3.006 -7.446 -5.748 1.00 87.94 111 GLN A CA 1
ATOM 883 C C . GLN A 1 111 ? -3.244 -6.347 -6.801 1.00 87.94 111 GLN A C 1
ATOM 885 O O . GLN A 1 111 ? -3.736 -6.641 -7.890 1.00 87.94 111 GLN A O 1
ATOM 890 N N . MET A 1 112 ? -2.923 -5.086 -6.498 1.00 87.44 112 MET A N 1
ATOM 891 C CA . MET A 1 112 ? -3.112 -3.953 -7.416 1.00 87.44 112 MET A CA 1
ATOM 892 C C . MET A 1 112 ? -1.890 -3.662 -8.314 1.00 87.44 112 MET A C 1
ATOM 894 O O . MET A 1 112 ? -2.030 -2.922 -9.294 1.00 87.44 112 MET A O 1
ATOM 898 N N . CYS A 1 113 ? -0.706 -4.195 -7.996 1.00 87.75 113 CYS A N 1
ATOM 899 C CA . CYS A 1 113 ? 0.575 -3.795 -8.603 1.00 87.75 113 CYS A CA 1
ATOM 900 C C . CYS A 1 113 ? 0.841 -4.281 -10.051 1.00 87.75 113 CYS A C 1
ATOM 902 O O . CYS A 1 113 ? 0.879 -5.493 -10.327 1.00 87.75 113 CYS A O 1
#

pLDDT: mean 81.38, std 13.06, range [35.31, 93.38]